Protein AF-A0ABD0N8X5-F1 (afdb_monomer)

Foldseek 3Di:
DVVLVVLLPDDLVCLVPPQLPPDPVSVCSNQDLVSLVVSCVVVVHDDPDPVDDDPRSSVSNVCSVVDDDPDPCPPVD

Radius of gyration: 14.97 Å; Cα contacts (8 Å, |Δi|>4): 46; chains: 1; bounding box: 32×33×44 Å

Secondary structure (DSSP, 8-state):
-HHHHHHHHS-HHHHHHTGGGS-HHHHHHHH-HHHHHHHHHHTT---S-TTS--S-HHHHHHHHHT-S--SSSTT--

Nearest PDB structures (foldseek):
  2e31-assembly1_A  TM=9.020E-01  e=4.744E-05  Mus musculus
  8zuh-assembly1_A  TM=8.794E-01  e=5.317E-05  Bos taurus
  3wso-assembly1_A  TM=9.032E-01  e=9.950E-05  Homo sapiens
  2e32-assembly2_C  TM=9.112E-01  e=2.339E-04  Mus musculus
  7z8b-assembly1_F  TM=6.513E-01  e=3.322E-02  Homo sapiens

Mean predicted aligned error: 3.65 Å

Organism: Cirrhinus mrigala (NCBI:txid683832)

Solvent-accessible surface area (backbone atoms only — not comparable to full-atom values): 4786 Å² total; per-residue (Å²): 107,73,65,57,56,54,52,66,74,44,62,68,69,50,40,66,75,47,49,33,71,73,43,72,72,45,26,54,49,64,72,32,53,66,53,29,46,52,46,23,51,77,72,69,53,71,68,95,44,83,93,56,71,71,93,53,25,58,62,50,39,57,53,59,78,63,68,66,87,84,66,78,68,85,78,77,118

Sequence (77 aa):
PVVEEILLNLPAHQVVRVCRLVCHEWKELVDSNAHWRERSRREGFQPHNASRAPDDWRLFYFLSKKRHNLIKNPRAE

Structure (mmCIF, N/CA/C/O backbone):
data_AF-A0ABD0N8X5-F1
#
_entry.id   AF-A0ABD0N8X5-F1
#
loop_
_atom_site.group_PDB
_atom_site.id
_atom_site.type_symbol
_atom_site.label_atom_id
_atom_site.label_alt_id
_atom_site.label_comp_id
_atom_site.label_asym_id
_atom_site.label_entity_id
_atom_site.label_seq_id
_atom_site.pdbx_PDB_ins_code
_atom_site.Cartn_x
_atom_site.Cartn_y
_atom_site.Cartn_z
_atom_site.occupancy
_atom_site.B_iso_or_equiv
_atom_site.auth_seq_id
_atom_site.auth_comp_id
_atom_site.auth_asym_id
_atom_site.auth_atom_id
_atom_site.pdbx_PDB_model_num
ATOM 1 N N . PRO A 1 1 ? 2.714 6.290 13.985 1.00 74.44 1 PRO A N 1
ATOM 2 C CA . PRO A 1 1 ? 2.134 5.399 15.026 1.00 74.44 1 PRO A CA 1
ATOM 3 C C . PRO A 1 1 ? 2.812 4.024 14.992 1.00 74.44 1 PRO A C 1
ATOM 5 O O . PRO A 1 1 ? 3.259 3.632 13.920 1.00 74.44 1 PRO A O 1
ATOM 8 N N . VAL A 1 2 ? 2.872 3.280 16.105 1.00 90.06 2 VAL A N 1
ATOM 9 C CA . VAL A 1 2 ? 3.479 1.927 16.118 1.00 90.06 2 VAL A CA 1
ATOM 10 C C . VAL A 1 2 ? 2.803 0.998 15.099 1.00 90.06 2 VAL A C 1
ATOM 12 O O . VAL A 1 2 ? 3.482 0.266 14.388 1.00 90.06 2 VAL A O 1
ATOM 15 N N . VAL A 1 3 ? 1.476 1.090 14.952 1.00 94.25 3 VAL A N 1
ATOM 16 C CA . VAL A 1 3 ? 0.706 0.310 13.967 1.00 94.25 3 VAL A CA 1
ATOM 17 C C . VAL A 1 3 ? 1.162 0.581 12.534 1.00 94.25 3 VAL A C 1
ATOM 19 O O . VAL A 1 3 ? 1.344 -0.357 11.769 1.00 94.25 3 VAL A O 1
ATOM 22 N N . GLU A 1 4 ? 1.385 1.842 12.162 1.00 95.94 4 GLU A N 1
ATOM 23 C CA . GLU A 1 4 ? 1.834 2.189 10.810 1.00 95.94 4 GLU A CA 1
ATOM 24 C C . GLU A 1 4 ? 3.191 1.571 10.487 1.00 95.94 4 GLU A C 1
ATOM 26 O O . GLU A 1 4 ? 3.359 0.997 9.413 1.00 95.94 4 GLU A O 1
ATOM 31 N N . GLU A 1 5 ? 4.119 1.607 11.442 1.00 97.12 5 GLU A N 1
ATOM 32 C CA . GLU A 1 5 ? 5.424 0.970 11.297 1.00 97.12 5 GLU A CA 1
ATOM 33 C C . GLU A 1 5 ? 5.291 -0.548 11.135 1.00 97.12 5 GLU A C 1
ATOM 35 O O . GLU A 1 5 ? 5.904 -1.128 10.240 1.00 97.12 5 GLU A O 1
ATOM 40 N N . ILE A 1 6 ? 4.429 -1.198 11.926 1.00 96.19 6 ILE A N 1
ATOM 41 C CA . ILE A 1 6 ? 4.132 -2.629 11.765 1.0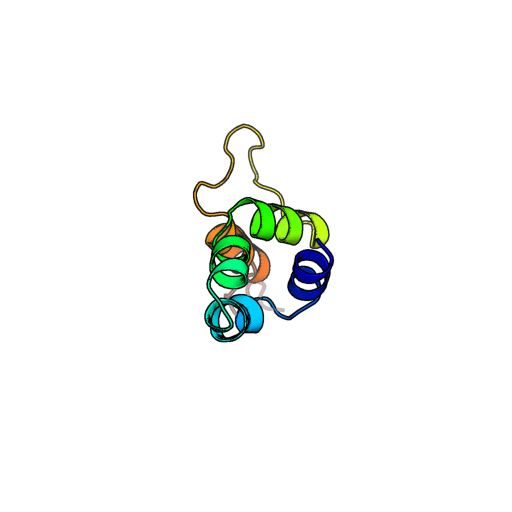0 96.19 6 ILE A CA 1
ATOM 42 C C . ILE A 1 6 ? 3.609 -2.897 10.351 1.00 96.19 6 ILE A C 1
ATOM 44 O O . ILE A 1 6 ? 4.139 -3.761 9.654 1.00 96.19 6 ILE A O 1
ATOM 48 N N . LEU A 1 7 ? 2.612 -2.135 9.891 1.00 97.56 7 LEU A N 1
ATOM 49 C CA . LEU A 1 7 ? 2.030 -2.320 8.565 1.00 97.56 7 LEU A CA 1
ATOM 50 C C . LEU A 1 7 ? 3.073 -2.138 7.461 1.00 97.56 7 LEU A C 1
ATOM 52 O O . LEU A 1 7 ? 3.102 -2.954 6.541 1.00 97.56 7 LEU A O 1
ATOM 56 N N . LEU A 1 8 ? 3.938 -1.122 7.546 1.00 97.62 8 LEU A N 1
ATOM 57 C CA . LEU A 1 8 ? 5.002 -0.860 6.567 1.00 97.62 8 LEU A CA 1
ATOM 58 C C . LEU A 1 8 ? 5.964 -2.046 6.407 1.00 97.62 8 LEU A C 1
ATOM 60 O O . LEU A 1 8 ? 6.447 -2.275 5.299 1.00 97.62 8 LEU A O 1
ATOM 64 N N . ASN A 1 9 ? 6.168 -2.834 7.464 1.00 96.94 9 ASN A N 1
ATOM 65 C CA . ASN A 1 9 ? 7.031 -4.017 7.459 1.00 96.94 9 ASN A CA 1
ATOM 66 C C . ASN A 1 9 ? 6.314 -5.321 7.047 1.00 96.94 9 ASN A C 1
ATOM 68 O O . ASN A 1 9 ? 6.963 -6.346 6.845 1.00 96.94 9 ASN A O 1
ATOM 72 N N . LEU A 1 10 ? 4.988 -5.311 6.872 1.00 97.31 10 LEU A N 1
ATOM 73 C CA . LEU A 1 10 ? 4.231 -6.470 6.385 1.00 97.31 10 LEU A CA 1
ATOM 74 C C . LEU A 1 10 ? 4.183 -6.532 4.848 1.00 97.31 10 LEU A C 1
ATOM 76 O O . LEU A 1 10 ? 4.206 -5.491 4.180 1.00 97.31 10 LEU A O 1
ATOM 80 N N . PRO A 1 11 ? 4.011 -7.728 4.243 1.00 97.56 11 PRO A N 1
ATOM 81 C CA . PRO A 1 11 ? 3.777 -7.852 2.809 1.00 97.56 11 PRO A CA 1
ATOM 82 C C . PRO A 1 11 ? 2.563 -7.030 2.355 1.00 97.56 11 PRO A C 1
ATOM 84 O O . PRO A 1 11 ? 1.455 -7.201 2.861 1.00 97.56 11 PRO A O 1
ATOM 87 N N . ALA A 1 12 ? 2.743 -6.179 1.342 1.00 97.56 12 ALA A N 1
ATOM 88 C CA . ALA A 1 12 ? 1.715 -5.231 0.899 1.00 97.56 12 ALA A CA 1
ATOM 89 C C . ALA A 1 12 ? 0.359 -5.876 0.552 1.00 97.56 12 ALA A C 1
ATOM 91 O O . ALA A 1 12 ? -0.696 -5.296 0.801 1.00 97.56 12 ALA A O 1
ATOM 92 N N . HIS A 1 13 ? 0.366 -7.095 0.006 1.00 97.38 13 HIS A N 1
ATOM 93 C CA . HIS A 1 13 ? -0.869 -7.812 -0.312 1.00 97.38 13 HIS A CA 1
ATOM 94 C C . HIS A 1 13 ? -1.654 -8.229 0.946 1.00 97.38 13 HIS A C 1
ATOM 96 O O . HIS A 1 13 ? -2.882 -8.226 0.909 1.00 97.38 13 HIS A O 1
ATOM 102 N N . GLN A 1 14 ? -0.972 -8.546 2.055 1.00 98.12 14 GLN A N 1
ATOM 103 C CA . GLN A 1 14 ? -1.609 -8.823 3.349 1.00 98.12 14 GLN A CA 1
ATOM 104 C C . GLN A 1 14 ? -2.192 -7.543 3.944 1.00 98.12 14 GLN A C 1
ATOM 106 O O . GLN A 1 14 ? -3.314 -7.551 4.443 1.00 98.12 14 GLN A O 1
ATOM 111 N N . VAL A 1 15 ? -1.482 -6.419 3.806 1.00 98.19 15 VAL A N 1
ATOM 112 C CA . VAL A 1 15 ? -1.959 -5.118 4.293 1.00 98.19 15 VAL A CA 1
ATOM 113 C C . VAL A 1 15 ? -3.304 -4.742 3.664 1.00 98.19 15 VAL A C 1
ATOM 115 O O . VAL A 1 15 ? -4.233 -4.360 4.372 1.00 98.19 15 VAL A O 1
ATOM 118 N N . VAL A 1 16 ? -3.455 -4.944 2.352 1.00 98.19 16 VAL A N 1
ATOM 119 C CA . VAL A 1 16 ? -4.706 -4.645 1.632 1.00 98.19 16 VAL A CA 1
ATOM 120 C C . VAL A 1 16 ? -5.813 -5.662 1.915 1.00 98.19 16 VAL A C 1
ATOM 122 O O . VAL A 1 16 ? -6.968 -5.271 2.074 1.00 98.19 16 VAL A O 1
ATOM 125 N N . ARG A 1 17 ? -5.491 -6.962 1.927 1.00 98.19 17 ARG A N 1
ATOM 126 C CA . ARG A 1 17 ? -6.501 -8.036 1.968 1.00 98.19 17 ARG A CA 1
ATOM 127 C C . ARG A 1 17 ? -6.920 -8.441 3.378 1.00 98.19 17 ARG A C 1
ATOM 129 O O . ARG A 1 17 ? -8.007 -8.985 3.527 1.00 98.19 17 ARG A O 1
ATOM 136 N N . VAL A 1 18 ? -6.065 -8.216 4.374 1.00 98.25 18 VAL A N 1
ATOM 137 C CA . VAL A 1 18 ? -6.253 -8.693 5.751 1.00 98.25 18 VAL A CA 1
ATOM 138 C C . VAL A 1 18 ? -6.260 -7.521 6.722 1.00 98.25 18 VAL A C 1
ATOM 140 O O . VAL A 1 18 ? -7.279 -7.265 7.355 1.00 98.25 18 VAL A O 1
ATOM 143 N N . CYS A 1 19 ? -5.168 -6.753 6.804 1.00 98.06 19 CYS A N 1
ATOM 144 C CA . CYS A 1 19 ? -5.028 -5.694 7.813 1.00 98.06 19 CYS A CA 1
ATOM 145 C C . CYS A 1 19 ? -6.095 -4.600 7.664 1.00 98.06 19 CYS A C 1
ATOM 147 O O . CYS A 1 19 ? -6.652 -4.136 8.654 1.00 98.06 19 CYS A O 1
ATOM 149 N N . ARG A 1 20 ? -6.444 -4.244 6.424 1.00 98.06 20 ARG A N 1
ATOM 150 C CA . ARG A 1 20 ? -7.520 -3.293 6.114 1.00 98.06 20 ARG A CA 1
ATOM 151 C C . ARG A 1 20 ? -8.883 -3.666 6.717 1.00 98.06 20 ARG A C 1
ATOM 153 O O . ARG A 1 20 ? -9.733 -2.797 6.858 1.00 98.06 20 ARG A O 1
ATOM 160 N N . LEU A 1 21 ? -9.119 -4.944 7.018 1.00 98.38 21 LEU A N 1
ATOM 161 C CA . LEU A 1 21 ? -10.402 -5.455 7.512 1.00 98.38 21 LEU A CA 1
ATOM 162 C C . LEU A 1 21 ? -10.464 -5.568 9.043 1.00 98.38 21 LEU A C 1
ATOM 164 O O . LEU A 1 21 ? -11.507 -5.936 9.569 1.00 98.38 21 LEU A O 1
ATOM 168 N N . VAL A 1 22 ? -9.372 -5.268 9.753 1.00 98.12 22 VAL A N 1
ATOM 169 C CA . VAL A 1 22 ? -9.281 -5.443 11.213 1.00 98.12 22 VAL A CA 1
ATOM 170 C C . VAL A 1 22 ? -10.211 -4.483 11.956 1.00 98.12 22 VAL A C 1
ATOM 172 O O . VAL A 1 22 ? -10.992 -4.908 12.802 1.00 98.12 22 VAL A O 1
ATOM 175 N N . CYS A 1 23 ? -10.129 -3.187 11.655 1.00 97.81 23 CYS A N 1
ATOM 176 C CA . CYS A 1 23 ? -10.984 -2.156 12.239 1.00 97.81 23 CYS A CA 1
ATOM 177 C C . CYS A 1 23 ? -10.987 -0.888 11.371 1.00 97.81 23 CYS A C 1
ATOM 179 O O . CYS A 1 23 ? -10.215 -0.769 10.416 1.00 97.81 23 CYS A O 1
ATOM 181 N N . HIS A 1 24 ? -11.838 0.081 11.721 1.00 98.00 24 HIS A N 1
ATOM 182 C CA . HIS A 1 24 ? -11.947 1.352 11.000 1.00 98.00 24 HIS A CA 1
ATOM 183 C C . HIS A 1 24 ? -10.625 2.136 10.976 1.00 98.00 24 HIS A C 1
ATOM 185 O O . HIS A 1 24 ? -10.214 2.621 9.929 1.00 98.00 24 HIS A O 1
ATOM 191 N N . GLU A 1 25 ? -9.919 2.222 12.104 1.00 96.94 25 GLU A N 1
ATOM 192 C CA . GLU A 1 25 ? -8.658 2.971 12.193 1.00 96.94 25 GLU A CA 1
ATOM 193 C C . GLU A 1 25 ? -7.574 2.391 11.270 1.00 96.94 25 GLU A C 1
ATOM 195 O O . GLU A 1 25 ? -6.881 3.122 10.563 1.00 96.94 25 GLU A O 1
ATOM 200 N N . TRP A 1 26 ? -7.472 1.061 11.208 1.00 97.88 26 TRP A N 1
ATOM 201 C CA . TRP A 1 26 ? -6.541 0.386 10.304 1.00 97.88 26 TRP A CA 1
ATOM 202 C C . TRP A 1 26 ? -6.940 0.572 8.847 1.00 97.88 26 TRP A C 1
ATOM 204 O O . TRP A 1 26 ? -6.076 0.767 7.995 1.00 97.88 26 TRP A O 1
ATOM 214 N N . LYS A 1 27 ? -8.241 0.534 8.553 1.00 98.06 27 LYS A N 1
ATOM 215 C CA . LYS A 1 27 ? -8.753 0.807 7.215 1.00 98.06 27 LYS A CA 1
ATOM 216 C C . LYS A 1 27 ? -8.355 2.204 6.740 1.00 98.06 27 LYS A C 1
ATOM 218 O O . LYS A 1 27 ? -7.827 2.306 5.637 1.00 98.06 27 LYS A O 1
ATOM 223 N N . GLU A 1 28 ? -8.563 3.237 7.552 1.00 98.12 28 GLU A N 1
ATOM 224 C CA . GLU A 1 28 ? -8.203 4.621 7.206 1.00 98.12 28 GLU A CA 1
ATOM 225 C C . GLU A 1 28 ? -6.699 4.763 6.954 1.00 98.12 28 GLU A C 1
ATOM 227 O O . GLU A 1 28 ? -6.275 5.338 5.951 1.00 98.12 28 GLU A O 1
ATOM 232 N N . LEU A 1 29 ? -5.878 4.154 7.812 1.00 97.44 29 LEU A N 1
ATOM 233 C CA . 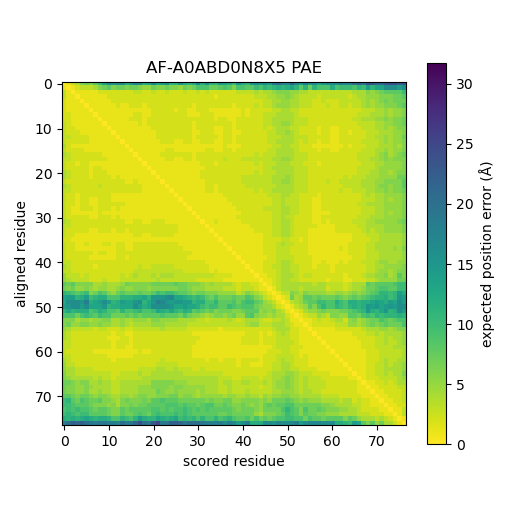LEU A 1 29 ? -4.430 4.152 7.641 1.00 97.44 29 LEU A CA 1
ATOM 234 C C . LEU A 1 29 ? -4.002 3.455 6.340 1.00 97.44 29 LEU A C 1
ATOM 236 O O . LEU A 1 29 ? -3.214 4.012 5.574 1.00 97.44 29 LEU A O 1
ATOM 240 N N . VAL A 1 30 ? -4.541 2.261 6.065 1.00 98.00 30 VAL A N 1
ATOM 241 C CA . VAL A 1 30 ? -4.245 1.479 4.851 1.00 98.00 30 VAL A CA 1
ATOM 242 C C . VAL A 1 30 ? -4.774 2.149 3.583 1.00 98.00 30 VAL A C 1
ATOM 244 O O . VAL A 1 30 ? -4.144 2.024 2.534 1.00 98.00 30 VAL A O 1
ATOM 247 N N . ASP A 1 31 ? -5.909 2.841 3.641 1.00 97.88 31 ASP A N 1
ATOM 248 C CA . ASP A 1 31 ? -6.481 3.547 2.489 1.00 97.88 31 ASP A CA 1
ATOM 249 C C . ASP A 1 31 ? -5.818 4.918 2.252 1.00 97.88 31 ASP A C 1
ATOM 251 O O . ASP A 1 31 ? -5.986 5.505 1.183 1.00 97.88 31 ASP A O 1
ATOM 255 N N . SER A 1 32 ? -5.003 5.407 3.193 1.00 97.50 32 SER A N 1
ATOM 256 C CA . SER A 1 32 ? -4.312 6.689 3.058 1.00 97.50 32 SER A CA 1
ATOM 257 C C . SER A 1 32 ? -3.196 6.666 2.005 1.00 97.50 32 SER A C 1
ATOM 259 O O . SER A 1 32 ? -2.334 5.784 1.963 1.00 97.50 32 SER A O 1
ATOM 261 N N . ASN A 1 33 ? -3.131 7.722 1.190 1.00 96.88 33 ASN A N 1
ATOM 262 C CA . ASN A 1 33 ? -2.027 7.930 0.249 1.00 96.88 33 ASN A CA 1
ATOM 263 C C . ASN A 1 33 ? -0.666 8.091 0.957 1.00 96.88 33 ASN A C 1
ATOM 265 O O . ASN A 1 33 ? 0.367 7.734 0.390 1.00 96.88 33 ASN A O 1
ATOM 269 N N . ALA A 1 34 ? -0.650 8.610 2.189 1.00 96.12 34 ALA A N 1
ATOM 270 C CA . ALA A 1 34 ? 0.570 8.798 2.972 1.00 96.12 34 ALA A CA 1
ATOM 271 C C . ALA A 1 34 ? 1.267 7.463 3.280 1.00 96.12 34 ALA A C 1
ATOM 273 O O . ALA A 1 34 ? 2.470 7.346 3.042 1.00 96.12 34 ALA A O 1
ATOM 274 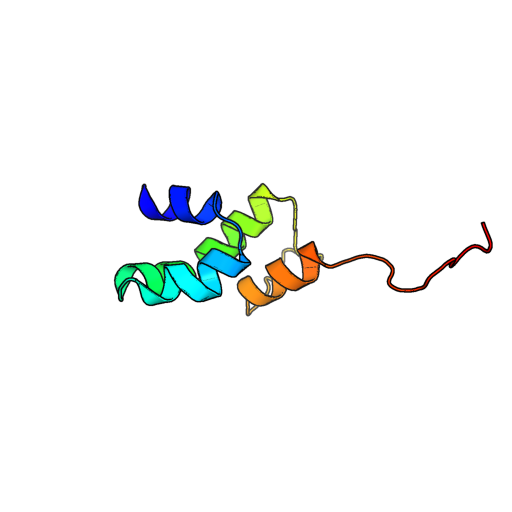N N . HIS A 1 35 ? 0.507 6.441 3.693 1.00 97.50 35 HIS A N 1
ATOM 275 C CA . HIS A 1 35 ? 1.040 5.106 3.969 1.00 97.50 35 HIS A CA 1
ATOM 276 C C . HIS A 1 35 ? 1.757 4.509 2.749 1.00 97.50 35 HIS A C 1
ATOM 278 O O . HIS A 1 35 ? 2.884 4.017 2.841 1.00 97.50 35 HIS A O 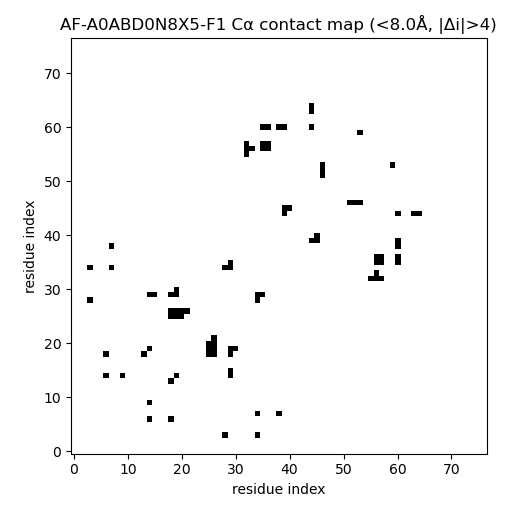1
ATOM 284 N N . TRP A 1 36 ? 1.124 4.577 1.575 1.00 97.88 36 TRP A N 1
ATOM 285 C CA . TRP A 1 36 ? 1.692 4.019 0.346 1.00 97.88 36 TRP A CA 1
ATOM 286 C C . TRP A 1 36 ? 2.846 4.849 -0.208 1.00 97.88 36 TRP A C 1
ATOM 288 O O . TRP A 1 36 ? 3.808 4.276 -0.714 1.00 97.88 36 TRP A O 1
ATOM 298 N N . ARG A 1 37 ? 2.806 6.176 -0.051 1.00 96.44 37 ARG A N 1
ATOM 299 C CA . ARG A 1 37 ? 3.937 7.054 -0.373 1.00 96.44 37 ARG A CA 1
ATOM 300 C C . ARG A 1 37 ? 5.166 6.718 0.463 1.00 96.44 37 ARG A C 1
ATOM 302 O O . ARG A 1 37 ? 6.261 6.604 -0.086 1.00 96.44 37 ARG A O 1
ATOM 309 N N . GLU A 1 38 ? 4.985 6.538 1.768 1.00 96.81 38 GLU A N 1
ATOM 310 C CA . GLU A 1 38 ? 6.060 6.150 2.680 1.00 96.81 38 GLU A CA 1
ATOM 311 C C . GLU A 1 38 ? 6.648 4.792 2.296 1.00 96.81 38 GLU A C 1
ATOM 313 O O . GLU A 1 38 ? 7.863 4.649 2.146 1.00 96.81 38 GLU A O 1
ATOM 318 N N . ARG A 1 39 ? 5.781 3.807 2.052 1.00 97.31 39 ARG A N 1
ATOM 319 C CA . ARG A 1 39 ? 6.198 2.474 1.618 1.00 97.31 39 ARG A CA 1
ATOM 320 C C . ARG A 1 39 ? 6.979 2.515 0.302 1.00 97.31 39 ARG A C 1
ATOM 322 O O . ARG A 1 39 ? 8.039 1.902 0.205 1.00 97.31 39 ARG A O 1
ATOM 329 N N . SER A 1 40 ? 6.492 3.267 -0.689 1.00 96.38 40 SER A N 1
ATOM 330 C CA . SER A 1 40 ? 7.195 3.488 -1.955 1.00 96.38 40 SER A CA 1
ATOM 331 C C . SER A 1 40 ? 8.585 4.075 -1.736 1.00 96.38 40 SER A C 1
ATOM 333 O O . SER A 1 40 ? 9.547 3.566 -2.306 1.00 96.38 40 SER A O 1
ATOM 335 N N . ARG A 1 41 ? 8.715 5.084 -0.867 1.00 95.25 41 ARG A N 1
ATOM 336 C CA . ARG A 1 41 ? 10.003 5.711 -0.550 1.00 95.25 41 ARG A CA 1
ATOM 337 C C . ARG A 1 41 ? 10.998 4.718 0.055 1.00 95.25 41 ARG A C 1
ATOM 339 O O . ARG A 1 41 ? 12.146 4.700 -0.377 1.00 95.25 41 ARG A O 1
ATOM 346 N N . ARG A 1 42 ? 10.574 3.891 1.021 1.00 96.12 42 ARG A N 1
ATOM 347 C CA . ARG A 1 42 ? 11.443 2.889 1.677 1.00 96.12 42 ARG A CA 1
ATOM 348 C C . ARG A 1 42 ? 11.960 1.823 0.718 1.00 96.12 42 ARG A C 1
ATOM 350 O O . ARG A 1 42 ? 13.069 1.336 0.891 1.00 96.12 42 ARG A O 1
ATOM 357 N N . GLU A 1 43 ? 11.170 1.486 -0.297 1.00 95.56 43 GLU A N 1
ATOM 358 C CA . GLU A 1 43 ? 11.546 0.520 -1.335 1.00 95.56 43 GLU A CA 1
ATOM 359 C C . GLU A 1 43 ? 12.213 1.177 -2.561 1.00 95.56 43 GLU A C 1
ATOM 361 O O . GLU A 1 43 ? 12.474 0.504 -3.555 1.00 95.56 43 GLU A O 1
ATOM 366 N N . GLY A 1 44 ? 12.505 2.483 -2.511 1.00 94.88 44 GLY A N 1
ATOM 367 C CA . GLY A 1 44 ? 13.199 3.205 -3.582 1.00 94.88 44 GLY A CA 1
ATOM 368 C C . GLY A 1 44 ? 12.335 3.534 -4.806 1.00 94.88 44 GLY A C 1
ATOM 369 O O . GLY A 1 44 ? 12.859 3.970 -5.830 1.00 94.88 44 GLY A O 1
ATOM 370 N N . PHE A 1 45 ? 11.014 3.365 -4.728 1.00 94.56 45 PHE A N 1
ATOM 371 C CA . PHE A 1 45 ? 10.099 3.730 -5.807 1.00 94.56 45 PHE A CA 1
ATOM 372 C C . PHE A 1 45 ? 9.815 5.232 -5.786 1.00 94.56 45 PHE A C 1
ATOM 374 O O . PHE A 1 45 ? 9.248 5.761 -4.827 1.00 94.56 45 PHE A O 1
ATOM 381 N N . GLN A 1 46 ? 10.162 5.914 -6.876 1.00 89.81 46 GLN A N 1
ATOM 382 C CA . GLN A 1 46 ? 9.962 7.353 -7.031 1.00 89.81 46 GLN A CA 1
ATOM 383 C C . GLN A 1 46 ? 9.169 7.664 -8.309 1.00 89.81 46 GLN A C 1
ATOM 385 O O . GLN A 1 46 ? 9.396 7.022 -9.341 1.00 89.81 46 GLN A O 1
ATOM 390 N N . PRO A 1 47 ? 8.229 8.628 -8.274 1.00 89.00 47 PRO A N 1
ATOM 391 C CA . PRO A 1 47 ? 7.589 9.129 -9.483 1.00 89.00 47 PRO A CA 1
ATOM 392 C C . PRO A 1 47 ? 8.630 9.719 -10.437 1.00 89.00 47 PRO A C 1
ATOM 394 O O . PRO A 1 47 ? 9.541 10.421 -10.008 1.00 89.00 47 PRO A O 1
ATOM 397 N N . HIS A 1 48 ? 8.465 9.488 -11.741 1.00 82.31 48 HIS A N 1
ATOM 398 C CA . HIS A 1 48 ? 9.380 10.021 -12.759 1.00 82.31 48 HIS A CA 1
ATOM 399 C C 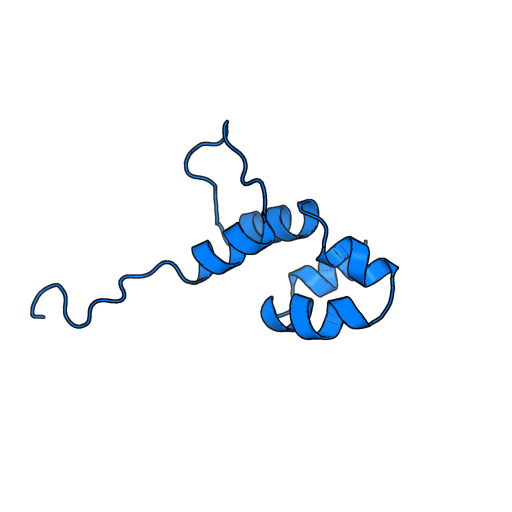. HIS A 1 48 ? 9.425 11.558 -12.766 1.00 82.31 48 HIS A C 1
ATOM 401 O O . HIS A 1 48 ? 10.444 12.158 -13.086 1.00 82.31 48 HIS A O 1
ATOM 407 N N . ASN A 1 49 ? 8.308 12.205 -12.433 1.00 83.44 49 ASN A N 1
ATOM 408 C CA . ASN A 1 49 ? 8.226 13.651 -12.321 1.00 83.44 49 ASN A CA 1
ATOM 409 C C . ASN A 1 49 ? 7.749 14.028 -10.915 1.00 83.44 49 ASN A C 1
ATOM 411 O O . ASN A 1 49 ? 6.584 13.823 -10.584 1.00 83.44 49 ASN A O 1
ATOM 415 N N . ALA A 1 50 ? 8.635 14.621 -10.112 1.00 74.88 50 ALA A N 1
ATOM 416 C CA . ALA A 1 50 ? 8.324 15.054 -8.749 1.00 74.88 50 ALA A CA 1
ATOM 417 C C . ALA A 1 50 ? 7.192 16.100 -8.684 1.00 74.88 50 ALA A C 1
ATOM 419 O O . ALA A 1 50 ? 6.475 16.157 -7.690 1.00 74.88 50 ALA A O 1
ATOM 420 N N . SER A 1 51 ? 6.989 16.885 -9.752 1.00 78.56 51 SER A N 1
ATOM 421 C CA . SER A 1 51 ? 5.881 17.852 -9.849 1.00 78.56 51 SER A CA 1
ATOM 422 C C . SER A 1 51 ? 4.522 17.208 -10.153 1.00 78.56 51 SER A C 1
ATOM 424 O O . SER A 1 51 ? 3.492 17.864 -10.035 1.00 78.56 51 SER A O 1
ATOM 426 N N . ARG A 1 52 ? 4.501 15.923 -10.531 1.00 83.06 52 ARG A N 1
ATOM 427 C CA . ARG A 1 52 ? 3.285 15.145 -10.794 1.00 83.06 52 ARG A CA 1
ATOM 428 C C . ARG A 1 52 ? 3.246 13.933 -9.875 1.00 83.06 52 ARG A C 1
ATOM 430 O O . ARG A 1 52 ? 3.582 12.816 -10.270 1.00 83.06 52 ARG A O 1
ATOM 437 N N . ALA A 1 53 ? 2.860 14.179 -8.626 1.00 84.38 53 ALA A N 1
ATOM 438 C CA . ALA A 1 53 ? 2.606 13.105 -7.679 1.00 84.38 53 ALA A CA 1
ATOM 439 C C . ALA A 1 53 ? 1.485 12.181 -8.206 1.00 84.38 53 ALA A C 1
ATOM 441 O O . ALA A 1 53 ? 0.529 12.680 -8.795 1.00 84.38 53 ALA A O 1
ATOM 442 N N . PRO A 1 54 ? 1.578 10.856 -7.992 1.00 92.19 54 PRO A N 1
ATOM 443 C CA . PRO A 1 54 ? 0.481 9.939 -8.268 1.00 92.19 54 PRO A CA 1
ATOM 444 C C . PRO A 1 54 ? -0.783 10.309 -7.487 1.00 92.19 54 PRO A C 1
ATOM 446 O O . PRO A 1 54 ? -0.698 10.612 -6.291 1.00 92.19 54 PRO A O 1
ATOM 449 N N . ASP A 1 55 ? -1.935 10.198 -8.148 1.00 91.44 55 ASP A N 1
ATOM 450 C CA . ASP A 1 55 ? -3.252 10.365 -7.522 1.00 91.44 55 ASP A CA 1
ATOM 451 C C . ASP A 1 55 ? -3.578 9.191 -6.579 1.00 91.44 55 ASP A C 1
ATOM 453 O O . ASP A 1 55 ? -4.067 9.388 -5.464 1.00 91.44 55 ASP A O 1
ATOM 457 N N . ASP A 1 56 ? -3.230 7.967 -6.999 1.00 95.56 56 ASP A N 1
ATOM 458 C CA . ASP A 1 56 ? -3.344 6.733 -6.213 1.00 95.56 56 ASP A CA 1
ATOM 459 C C . ASP A 1 56 ? -1.946 6.158 -5.927 1.00 95.56 56 ASP A C 1
ATOM 461 O O . ASP A 1 56 ? -1.318 5.494 -6.764 1.00 95.56 56 ASP A O 1
ATOM 465 N N . TRP A 1 57 ? -1.447 6.409 -4.715 1.00 97.00 57 TRP A N 1
ATOM 466 C CA . TRP A 1 57 ? -0.142 5.910 -4.279 1.00 97.00 57 TRP A CA 1
ATOM 467 C C . TRP A 1 57 ? -0.120 4.396 -4.080 1.00 97.00 57 TRP A C 1
ATOM 469 O O . TRP A 1 57 ? 0.930 3.774 -4.266 1.00 97.00 57 TRP A O 1
ATOM 479 N N . ARG A 1 58 ? -1.258 3.779 -3.746 1.00 97.44 58 ARG A N 1
ATOM 480 C CA . ARG A 1 58 ? -1.359 2.323 -3.609 1.00 97.44 58 ARG A CA 1
ATOM 481 C C . ARG A 1 58 ? -1.164 1.659 -4.963 1.00 97.44 58 ARG A C 1
ATOM 483 O O . ARG A 1 58 ? -0.350 0.743 -5.083 1.00 97.44 58 ARG A O 1
ATOM 490 N N . LEU A 1 59 ? -1.872 2.133 -5.985 1.00 96.88 59 LEU A N 1
ATOM 491 C CA . LEU A 1 59 ? -1.717 1.643 -7.351 1.00 96.88 59 LEU A CA 1
ATOM 492 C C . LEU A 1 59 ? -0.284 1.856 -7.848 1.00 96.88 59 LEU A C 1
ATOM 494 O O . LEU A 1 59 ? 0.338 0.915 -8.349 1.00 96.88 59 LEU A O 1
ATOM 498 N N . PHE A 1 60 ? 0.263 3.059 -7.646 1.00 96.69 60 PHE A N 1
ATOM 499 C CA . PHE A 1 60 ? 1.647 3.375 -7.999 1.00 96.69 60 PHE A CA 1
ATOM 500 C C . PHE A 1 60 ? 2.641 2.382 -7.381 1.00 96.69 60 PHE A C 1
ATOM 502 O O . PHE A 1 60 ? 3.509 1.863 -8.088 1.00 96.69 60 PHE A O 1
ATOM 509 N N . TYR A 1 61 ? 2.501 2.080 -6.088 1.00 97.44 61 TYR A N 1
ATOM 510 C CA . TYR A 1 61 ? 3.364 1.134 -5.385 1.00 97.44 61 TYR A CA 1
ATOM 511 C C . TYR A 1 61 ? 3.327 -0.262 -6.024 1.00 97.44 61 TYR A C 1
ATOM 513 O O . TYR A 1 61 ? 4.376 -0.817 -6.361 1.00 97.44 61 TYR A O 1
ATOM 521 N N . PHE A 1 62 ? 2.134 -0.833 -6.235 1.00 97.38 62 PHE A N 1
ATOM 522 C CA . PHE A 1 62 ? 2.015 -2.193 -6.774 1.00 97.38 62 PHE A CA 1
ATOM 523 C C . PHE A 1 62 ? 2.541 -2.306 -8.208 1.00 97.38 62 PHE A C 1
ATOM 525 O O . PHE A 1 62 ? 3.226 -3.282 -8.522 1.00 97.38 62 PHE A O 1
ATOM 532 N N . LEU A 1 63 ? 2.272 -1.311 -9.059 1.00 95.88 63 LEU A N 1
ATOM 533 C CA . LEU A 1 63 ? 2.798 -1.279 -10.426 1.00 95.88 63 LEU A CA 1
ATOM 534 C C . LEU A 1 63 ? 4.323 -1.140 -10.437 1.00 95.88 63 LEU A C 1
ATOM 536 O O . LEU A 1 63 ? 4.997 -1.874 -11.159 1.00 95.88 63 LEU A O 1
ATOM 540 N N . SER A 1 64 ? 4.876 -0.264 -9.593 1.00 95.19 64 SER A N 1
ATOM 541 C CA . SER A 1 64 ? 6.326 -0.068 -9.471 1.00 95.19 64 SER A CA 1
ATOM 542 C C . SER A 1 64 ? 7.029 -1.350 -9.026 1.00 95.19 64 SER A C 1
ATOM 544 O O . SER A 1 64 ? 8.004 -1.768 -9.646 1.00 95.19 64 SER A O 1
ATOM 546 N N . LYS A 1 65 ? 6.473 -2.047 -8.028 1.00 94.44 65 LYS A N 1
ATOM 547 C CA . LYS A 1 65 ? 7.012 -3.314 -7.516 1.00 94.44 65 LYS A CA 1
ATOM 548 C C . LYS A 1 65 ? 6.954 -4.467 -8.521 1.00 94.44 65 LYS A C 1
ATOM 550 O O . LYS A 1 65 ? 7.688 -5.444 -8.388 1.00 94.44 65 LYS A O 1
ATOM 555 N N . LYS A 1 66 ? 6.070 -4.386 -9.516 1.00 94.31 66 LYS A N 1
ATOM 556 C CA . LYS A 1 66 ? 5.920 -5.382 -10.587 1.00 94.31 66 LYS A CA 1
ATOM 557 C C . LYS A 1 66 ? 6.554 -4.941 -11.904 1.00 94.31 66 LYS A C 1
ATOM 559 O O . LYS A 1 66 ? 6.437 -5.664 -12.890 1.00 94.31 66 LYS A O 1
ATOM 564 N N . ARG A 1 67 ? 7.256 -3.806 -11.940 1.00 93.19 67 ARG A N 1
ATO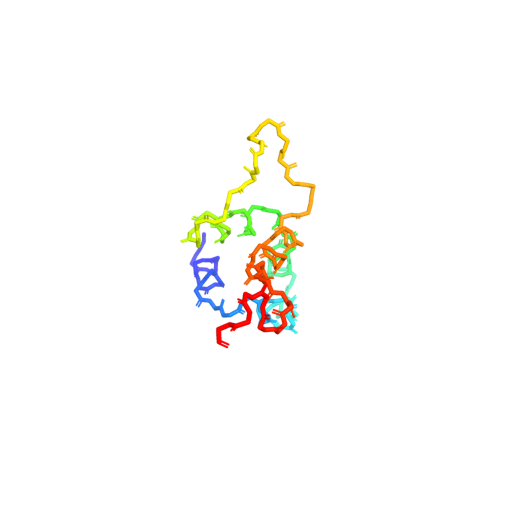M 565 C CA . ARG A 1 67 ? 7.877 -3.272 -13.153 1.00 93.19 67 ARG A CA 1
ATOM 566 C C . ARG A 1 67 ? 9.109 -4.089 -13.545 1.00 93.19 67 ARG A C 1
ATOM 568 O O . ARG A 1 67 ? 10.198 -3.877 -13.027 1.00 93.19 67 ARG A O 1
ATOM 575 N N . HIS A 1 68 ? 8.935 -4.999 -14.492 1.00 93.31 68 HIS A N 1
ATOM 576 C CA . HIS A 1 68 ? 10.016 -5.748 -15.132 1.00 93.31 68 HIS A CA 1
ATOM 577 C C . HIS A 1 68 ? 9.623 -6.105 -16.568 1.00 93.31 68 HIS A C 1
ATOM 579 O O . HIS A 1 68 ? 8.453 -5.989 -16.940 1.00 93.31 68 HIS A O 1
ATOM 585 N N . ASN A 1 69 ? 10.598 -6.510 -17.384 1.00 94.50 69 ASN A N 1
ATOM 586 C CA . ASN A 1 69 ? 10.308 -6.994 -18.727 1.00 94.50 69 ASN A CA 1
ATOM 587 C C . ASN A 1 69 ? 9.524 -8.311 -18.644 1.00 94.50 69 ASN A C 1
ATOM 589 O O . ASN A 1 69 ? 9.970 -9.257 -17.998 1.00 94.50 69 ASN A O 1
ATOM 593 N N . LEU A 1 70 ? 8.368 -8.354 -19.302 1.00 95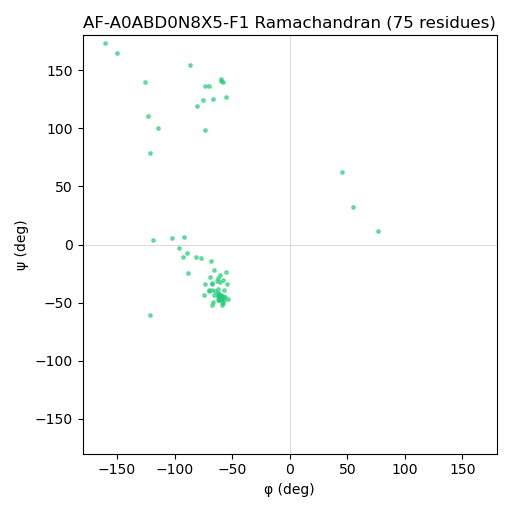.94 70 LEU A N 1
ATOM 594 C CA . LEU A 1 70 ? 7.504 -9.534 -19.352 1.00 95.94 70 LEU A CA 1
ATOM 595 C C . LEU A 1 70 ? 7.785 -10.416 -20.579 1.00 95.94 70 LEU A C 1
ATOM 597 O O . LEU A 1 70 ? 7.275 -11.533 -20.660 1.00 95.94 70 LEU A O 1
ATOM 601 N N . ILE A 1 71 ? 8.586 -9.932 -21.534 1.00 95.69 71 ILE A N 1
ATOM 602 C CA . ILE A 1 71 ? 8.989 -10.696 -22.714 1.00 95.69 71 ILE A CA 1
ATOM 603 C C . ILE A 1 71 ? 10.049 -11.718 -22.312 1.00 95.69 71 ILE A C 1
ATOM 605 O O . ILE A 1 71 ? 11.099 -11.367 -21.771 1.00 95.69 71 ILE A O 1
ATOM 609 N N . LYS A 1 72 ? 9.776 -12.991 -22.605 1.00 94.94 72 LYS A N 1
ATOM 610 C CA . LYS A 1 72 ? 10.749 -14.074 -22.444 1.00 94.94 72 LYS A CA 1
ATOM 611 C C . LYS A 1 72 ? 11.807 -13.984 -23.537 1.00 94.94 72 LYS A C 1
ATOM 613 O O . LYS A 1 72 ? 11.468 -13.794 -24.698 1.00 94.94 72 LYS A O 1
ATOM 618 N N . ASN A 1 73 ? 13.063 -14.159 -23.139 1.00 92.06 73 ASN A N 1
ATOM 619 C CA . ASN A 1 73 ? 14.239 -14.094 -24.003 1.00 92.06 73 ASN A CA 1
ATOM 620 C C . ASN A 1 73 ? 14.250 -12.894 -24.984 1.00 92.06 73 ASN A C 1
ATOM 622 O O . ASN A 1 73 ? 14.249 -13.074 -26.200 1.00 92.06 73 ASN A O 1
ATOM 626 N N . PRO A 1 74 ? 14.258 -11.647 -24.479 1.00 93.75 74 PRO A N 1
ATOM 627 C CA . PRO A 1 74 ? 14.197 -10.457 -25.329 1.00 93.75 74 PRO A CA 1
ATOM 628 C C . PRO A 1 74 ? 15.462 -10.230 -26.174 1.00 93.75 74 PRO A C 1
ATOM 630 O O . PRO A 1 74 ? 15.439 -9.386 -27.065 1.00 93.75 74 PRO A O 1
ATOM 633 N N . ARG A 1 75 ? 16.570 -10.919 -25.866 1.00 94.44 75 ARG A N 1
ATOM 634 C CA . ARG A 1 75 ? 17.885 -10.728 -26.500 1.00 94.44 75 ARG A CA 1
ATOM 635 C C . ARG A 1 75 ? 18.422 -11.969 -27.218 1.00 94.44 75 ARG A C 1
ATOM 637 O O . ARG A 1 75 ? 19.527 -11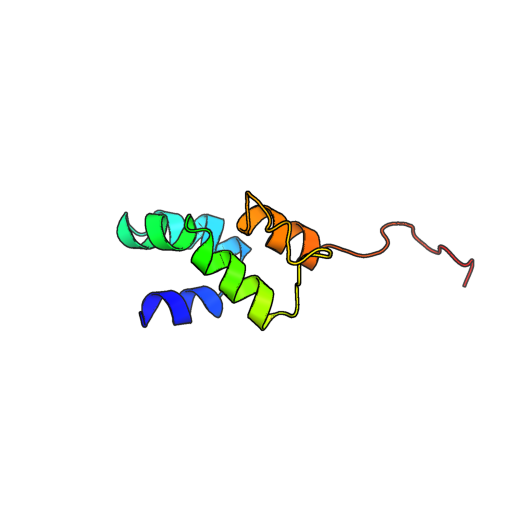.902 -27.737 1.00 94.44 75 ARG A O 1
ATOM 644 N N . ALA A 1 76 ? 17.641 -13.050 -27.283 1.00 90.12 76 ALA A N 1
ATOM 645 C CA . ALA A 1 76 ? 18.084 -14.349 -27.794 1.00 90.12 76 ALA A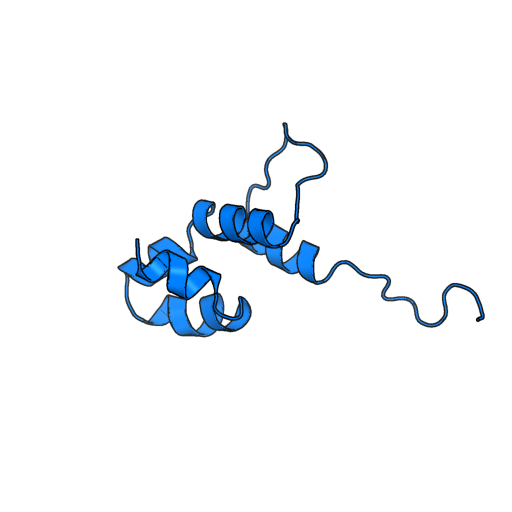 CA 1
ATOM 646 C C . ALA A 1 76 ? 19.349 -14.899 -27.088 1.00 90.12 76 ALA A C 1
ATOM 648 O O . ALA A 1 76 ? 20.149 -15.581 -27.724 1.00 90.12 76 ALA A O 1
ATOM 649 N N . GLU A 1 77 ? 19.515 -14.585 -25.793 1.00 83.06 77 GLU A N 1
ATOM 650 C CA . GLU A 1 77 ? 20.539 -15.178 -24.910 1.00 83.06 77 GLU A CA 1
ATOM 651 C C . GLU A 1 77 ? 20.196 -16.637 -24.565 1.00 83.06 77 GLU A C 1
ATOM 653 O O . GLU A 1 77 ? 18.986 -16.993 -24.594 1.00 83.06 77 GLU A O 1
#

InterPro domains:
  IPR001810 F-box domain [PF12937] (4-41)
  IPR001810 F-box domain [PS50181] (1-39)
  IPR036047 F-box-like domain superfamily [SSF81383] (2-74)
  IPR039752 F-box only protein [PTHR12125] (2-77)

pLDDT: mean 94.43, std 5.34, range [74.44, 98.38]